Protein AF-A0A9N7TYZ9-F1 (afdb_monomer_lite)

Sequence (97 aa):
MAQGSLKFKEKRPASTKKPHHNKQKGPKKGARTIAPKKSHVVEQQKLKKCLEVAIRNNIEREVTHKASTSLHKPLSVVKGAEVQSKPGAVRPATSSK

Organism: Pleuronectes platessa (NCBI:txid8262)

pLDDT: mean 74.14, std 18.4, range [37.84, 98.38]

Foldseek 3Di:
DDDDDDDDPDPDPDDPDDPPPPPPDPQDVPDDPDDPPCNVVVVVVVVVVVVVVVVVVVCVVVVQVVVQVVDPHRDDDDDDPPPPCPPDDDDDDDDDD

Structure (mmCIF, N/CA/C/O backbone):
data_AF-A0A9N7TYZ9-F1
#
_entry.id   AF-A0A9N7TYZ9-F1
#
loop_
_atom_site.group_PDB
_atom_site.id
_atom_site.type_symbol
_atom_si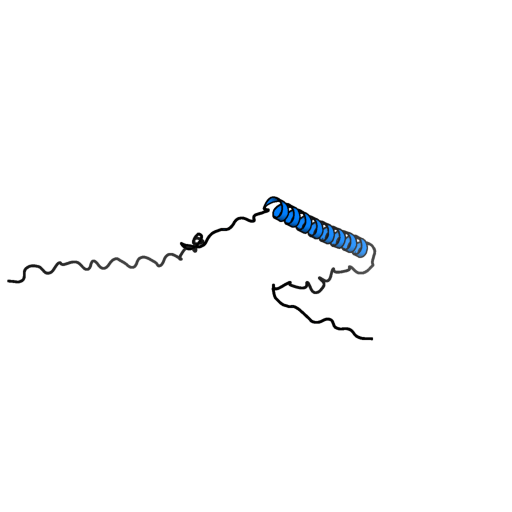te.label_atom_id
_atom_site.label_alt_id
_atom_site.label_comp_id
_atom_site.label_asym_id
_atom_site.label_entity_id
_atom_site.label_seq_id
_atom_site.pdbx_PDB_ins_code
_atom_site.Cartn_x
_atom_site.Cartn_y
_atom_site.Cartn_z
_atom_site.occupancy
_atom_site.B_iso_or_equiv
_atom_site.auth_seq_id
_atom_site.auth_comp_id
_atom_site.auth_asym_id
_atom_site.auth_atom_id
_atom_site.pdbx_PDB_model_num
ATOM 1 N N . MET A 1 1 ? -14.485 -20.872 -79.229 1.00 43.09 1 MET A N 1
ATOM 2 C CA . MET A 1 1 ? -14.769 -22.040 -78.367 1.00 43.09 1 MET A CA 1
ATOM 3 C C . MET A 1 1 ? -14.330 -21.705 -76.947 1.00 43.09 1 MET A C 1
ATOM 5 O O . MET A 1 1 ? -13.133 -21.617 -76.718 1.00 43.09 1 MET A O 1
ATOM 9 N N . ALA A 1 2 ? -15.253 -21.438 -76.019 1.00 56.03 2 ALA A N 1
ATOM 10 C CA . ALA A 1 2 ? -14.916 -21.198 -74.613 1.00 56.03 2 ALA A CA 1
ATOM 11 C C . ALA A 1 2 ? -15.138 -22.496 -73.821 1.00 56.03 2 ALA A C 1
ATOM 13 O O . ALA A 1 2 ? -16.277 -22.903 -73.598 1.00 56.03 2 ALA A O 1
ATOM 14 N N . GLN A 1 3 ? -14.052 -23.179 -73.456 1.00 63.84 3 GLN A N 1
ATOM 15 C CA . GLN A 1 3 ? -14.083 -24.365 -72.601 1.00 63.84 3 GLN A CA 1
ATOM 16 C C . GLN A 1 3 ? -14.009 -23.960 -71.121 1.00 63.84 3 GLN A C 1
ATOM 18 O O . GLN A 1 3 ? -13.052 -23.319 -70.701 1.00 63.84 3 GLN A O 1
ATOM 23 N N . GLY A 1 4 ? -14.988 -24.423 -70.335 1.00 57.88 4 GLY A N 1
ATOM 24 C CA . GLY A 1 4 ? -14.793 -24.772 -68.923 1.00 57.88 4 GLY A CA 1
ATOM 25 C C . GLY A 1 4 ? -15.392 -23.829 -67.877 1.00 57.88 4 GLY A C 1
ATOM 26 O O . GLY A 1 4 ? -14.693 -23.011 -67.291 1.00 57.88 4 GLY A O 1
ATOM 27 N N . SER A 1 5 ? -16.663 -24.033 -67.520 1.00 64.94 5 SER A N 1
ATOM 28 C CA . SER A 1 5 ? -17.187 -23.593 -66.221 1.00 64.94 5 SER A CA 1
ATOM 29 C C . SER A 1 5 ? -16.662 -24.525 -65.119 1.00 64.94 5 SER A C 1
ATOM 31 O O . SER A 1 5 ? -17.101 -25.677 -65.031 1.00 64.94 5 SER A O 1
ATOM 33 N N . LEU A 1 6 ? -15.749 -24.050 -64.267 1.00 65.38 6 LEU A N 1
ATOM 34 C CA . LEU A 1 6 ? -15.347 -24.775 -63.059 1.00 65.38 6 LEU A CA 1
ATOM 35 C C . LEU A 1 6 ? -16.515 -24.796 -62.065 1.00 65.38 6 LEU A C 1
ATOM 37 O O . LEU A 1 6 ? -16.854 -23.803 -61.419 1.00 65.38 6 LEU A O 1
ATOM 41 N N . LYS A 1 7 ? -17.158 -25.959 -61.983 1.00 66.94 7 LYS A N 1
ATOM 42 C CA . LYS A 1 7 ? -18.185 -26.294 -61.001 1.00 66.94 7 LYS A CA 1
ATOM 43 C C . LYS A 1 7 ? -17.501 -26.543 -59.657 1.00 66.94 7 LYS A C 1
ATOM 45 O O . LYS A 1 7 ? -16.673 -27.437 -59.582 1.00 66.94 7 LYS A O 1
ATOM 50 N N . PHE A 1 8 ? -17.842 -25.740 -58.649 1.00 57.91 8 PHE A N 1
ATOM 51 C CA . PHE A 1 8 ? -18.135 -26.106 -57.249 1.00 57.91 8 PHE A CA 1
ATOM 52 C C . PHE A 1 8 ? -17.979 -24.860 -56.359 1.00 57.91 8 PHE A C 1
ATOM 54 O O . PHE A 1 8 ? -16.900 -24.541 -55.867 1.00 57.91 8 PHE A O 1
ATOM 61 N N . LYS A 1 9 ? -19.089 -24.160 -56.092 1.00 59.59 9 LYS A N 1
ATOM 62 C CA . LYS A 1 9 ? -19.244 -23.498 -54.792 1.00 59.59 9 LYS A CA 1
ATOM 63 C C . LYS A 1 9 ? -19.820 -24.538 -53.851 1.00 59.59 9 LYS A C 1
ATOM 65 O O . LYS A 1 9 ? -21.034 -24.658 -53.713 1.00 59.59 9 LYS A O 1
ATOM 70 N N . GLU A 1 10 ? -18.939 -25.314 -53.240 1.00 61.19 10 GLU A N 1
ATOM 71 C CA . GLU A 1 10 ? -19.321 -26.122 -52.096 1.00 61.19 10 GLU A CA 1
ATOM 72 C C . GLU A 1 10 ? -19.746 -25.156 -50.983 1.00 61.19 10 GLU A C 1
ATOM 74 O O . GLU A 1 10 ? -18.954 -24.351 -50.477 1.00 61.19 10 GLU A O 1
ATOM 79 N N . LYS A 1 11 ? -21.044 -25.158 -50.671 1.00 61.06 11 LYS A N 1
ATOM 80 C CA . LYS A 1 11 ? -21.589 -24.488 -49.495 1.00 61.06 11 LYS A CA 1
ATOM 81 C C . LYS A 1 11 ? -20.942 -25.148 -48.280 1.00 61.06 11 LYS A C 1
ATOM 83 O O . LYS A 1 11 ? -21.386 -26.205 -47.847 1.00 61.06 11 LYS A O 1
ATOM 88 N N . ARG A 1 12 ? -19.884 -24.541 -47.734 1.00 62.69 12 ARG A N 1
ATOM 89 C CA . ARG A 1 12 ? -19.356 -24.967 -46.436 1.00 62.69 12 ARG A CA 1
ATOM 90 C C . ARG A 1 12 ? -20.465 -24.777 -45.395 1.00 62.69 12 ARG A C 1
ATOM 92 O O . ARG A 1 12 ? -21.029 -23.679 -45.333 1.00 62.69 12 ARG A O 1
ATOM 99 N N . PRO A 1 13 ? -20.802 -25.807 -44.602 1.00 49.03 13 PRO A N 1
ATOM 100 C CA . PRO A 1 13 ? -21.779 -25.668 -43.537 1.00 49.03 13 PRO A CA 1
ATOM 101 C C . PRO A 1 13 ? -21.265 -24.627 -42.545 1.00 49.03 13 PRO A C 1
ATOM 103 O O . PRO A 1 13 ? -20.068 -24.564 -42.259 1.00 49.03 13 PRO A O 1
ATOM 106 N N . ALA A 1 14 ? -22.176 -23.772 -42.084 1.00 55.53 14 ALA A N 1
ATOM 107 C CA . ALA A 1 14 ? -21.909 -22.660 -41.188 1.00 55.53 14 ALA A CA 1
ATOM 108 C C . ALA A 1 14 ? -21.015 -23.095 -40.014 1.00 55.53 14 ALA A C 1
ATOM 110 O O . ALA A 1 14 ? -21.474 -23.714 -39.056 1.00 55.53 14 ALA A O 1
ATOM 111 N N . SER A 1 15 ? -19.725 -22.758 -40.084 1.00 51.84 15 SER A N 1
ATOM 112 C CA . SER A 1 15 ? -18.825 -22.909 -38.952 1.00 51.84 15 SER A CA 1
ATOM 113 C C . SER A 1 15 ? -19.216 -21.854 -37.926 1.00 51.84 15 SER A C 1
ATOM 115 O O . SER A 1 15 ? -19.028 -20.653 -38.142 1.00 51.84 15 SER A O 1
ATOM 117 N N . THR A 1 16 ? -19.806 -22.333 -36.839 1.00 55.41 16 THR A N 1
ATOM 118 C CA . THR A 1 16 ? -20.027 -21.647 -35.570 1.00 55.41 16 THR A CA 1
ATOM 119 C C . THR A 1 16 ? -18.973 -20.567 -35.315 1.00 55.41 16 THR A C 1
ATOM 121 O O . THR A 1 16 ? -17.767 -20.825 -35.311 1.00 55.41 16 THR A O 1
ATOM 124 N N . LYS A 1 17 ? -19.433 -19.323 -35.124 1.00 57.41 17 LYS A N 1
ATOM 125 C CA . LYS A 1 17 ? -18.586 -18.194 -34.728 1.00 57.41 17 LYS A CA 1
ATOM 126 C C . LYS A 1 17 ? -17.916 -18.546 -33.399 1.00 57.41 17 LYS A C 1
ATOM 128 O O . LYS A 1 17 ? -18.526 -18.411 -32.343 1.00 57.41 17 LYS A O 1
ATOM 133 N N . LYS A 1 18 ? -16.671 -19.023 -33.442 1.00 62.28 18 LYS A N 1
ATOM 134 C CA . LYS A 1 18 ? -15.868 -19.187 -32.230 1.00 62.28 18 LYS A CA 1
ATOM 135 C C . LYS A 1 18 ? -15.632 -17.799 -31.623 1.00 62.28 18 LYS A C 1
ATOM 137 O O . LYS A 1 18 ? -15.339 -16.869 -32.383 1.00 62.28 18 LYS A O 1
ATOM 142 N N . PRO A 1 19 ? -15.733 -17.631 -30.294 1.00 54.06 19 PRO A N 1
ATOM 143 C CA . PRO A 1 19 ? -15.370 -16.375 -29.658 1.00 54.06 19 PRO A CA 1
ATOM 144 C C . PRO A 1 19 ? -13.912 -16.074 -30.003 1.00 54.06 19 PRO A C 1
ATOM 146 O O . PRO A 1 19 ? -13.023 -16.910 -29.832 1.00 54.06 19 PRO A O 1
ATOM 149 N N . HIS A 1 20 ? -13.683 -14.888 -30.561 1.00 56.88 20 HIS A N 1
ATOM 150 C CA . HIS A 1 20 ? -12.356 -14.387 -30.869 1.00 56.88 20 HIS A CA 1
ATOM 151 C C . HIS A 1 20 ? -11.574 -14.306 -29.554 1.00 56.88 20 HIS A C 1
ATOM 153 O O . HIS A 1 20 ? -11.727 -13.351 -28.792 1.00 56.88 20 HIS A O 1
ATOM 159 N N . HIS A 1 21 ? -10.754 -15.322 -29.270 1.00 60.03 21 HIS A N 1
ATOM 160 C CA . HIS A 1 21 ? -9.774 -15.255 -28.197 1.00 60.03 21 HIS A CA 1
ATOM 161 C C . HIS A 1 21 ? -8.938 -14.003 -28.444 1.00 60.03 21 HIS A C 1
ATOM 163 O O . HIS A 1 21 ? -8.179 -13.928 -29.413 1.00 60.03 21 HIS A O 1
ATOM 169 N N . ASN A 1 22 ? -9.111 -13.012 -27.573 1.00 62.88 22 ASN A N 1
ATOM 170 C CA . ASN A 1 22 ? -8.300 -11.810 -27.512 1.00 62.88 22 ASN A CA 1
ATOM 171 C C . ASN A 1 22 ? -6.900 -12.209 -27.030 1.00 62.88 22 ASN A C 1
ATOM 173 O O . ASN A 1 22 ? -6.514 -11.963 -25.890 1.00 62.88 22 ASN A O 1
ATOM 177 N N . LYS A 1 23 ? -6.156 -12.920 -27.882 1.00 65.69 23 LYS A N 1
ATOM 178 C CA . LYS A 1 23 ? -4.725 -13.111 -27.699 1.00 65.69 23 LYS A CA 1
ATOM 179 C C . LYS A 1 23 ? -4.145 -11.710 -27.742 1.00 65.69 23 LYS A C 1
ATOM 181 O O . LYS A 1 23 ? -4.324 -11.017 -28.746 1.00 65.69 23 LYS A O 1
ATOM 186 N N . GLN A 1 24 ? -3.522 -11.287 -26.644 1.00 69.12 24 GLN A N 1
ATOM 187 C CA . GLN A 1 24 ? -2.825 -10.012 -26.575 1.00 69.12 24 GLN A CA 1
ATOM 188 C C . GLN A 1 24 ? -1.888 -9.945 -27.779 1.00 69.12 24 GLN A C 1
ATOM 190 O O . GLN A 1 24 ? -0.911 -10.689 -27.865 1.00 69.12 24 GLN A O 1
ATOM 195 N N . LYS A 1 25 ? -2.252 -9.124 -28.770 1.00 72.62 25 LYS A N 1
ATOM 196 C CA . LYS A 1 25 ? -1.402 -8.890 -29.929 1.00 72.62 25 LYS A CA 1
ATOM 197 C C . LYS A 1 25 ? -0.119 -8.315 -29.347 1.00 72.62 25 LYS A C 1
ATOM 199 O O . LYS A 1 25 ? -0.170 -7.277 -28.687 1.00 72.62 25 LYS A O 1
ATOM 204 N N . GLY A 1 26 ? 0.989 -9.031 -29.538 1.00 75.06 26 GLY A N 1
ATOM 205 C CA . GLY A 1 26 ? 2.313 -8.548 -29.169 1.00 75.06 26 GLY A CA 1
ATOM 206 C C . GLY A 1 26 ? 2.572 -7.163 -29.773 1.00 75.06 26 GLY A C 1
ATOM 207 O O . GLY A 1 26 ? 1.766 -6.679 -30.579 1.00 75.06 26 GLY A O 1
ATOM 208 N N . PRO A 1 27 ? 3.674 -6.503 -29.391 1.00 81.12 27 PRO A N 1
ATOM 209 C CA . PRO A 1 27 ? 3.982 -5.153 -29.848 1.00 81.12 27 PRO A CA 1
ATOM 210 C C . PRO A 1 27 ? 3.731 -5.028 -31.356 1.00 81.12 27 PRO A C 1
ATOM 212 O O . PRO A 1 27 ? 4.231 -5.835 -32.143 1.00 81.12 27 PRO A O 1
ATOM 215 N N . LYS A 1 28 ? 2.884 -4.067 -31.757 1.00 82.12 28 LYS A N 1
ATOM 216 C CA . LYS A 1 28 ? 2.555 -3.845 -33.175 1.00 82.12 28 LYS A CA 1
ATOM 217 C C . LYS A 1 28 ? 3.865 -3.711 -33.954 1.00 82.12 28 LYS A C 1
ATOM 219 O O . LYS A 1 28 ? 4.797 -3.103 -33.444 1.00 82.12 28 LYS A O 1
ATOM 224 N N . LYS A 1 29 ? 3.952 -4.257 -35.171 1.00 76.81 29 LYS A N 1
ATOM 225 C CA . LYS A 1 29 ? 5.149 -4.140 -36.026 1.00 76.81 29 LYS A CA 1
ATOM 226 C C . LYS A 1 29 ? 5.603 -2.667 -36.069 1.00 76.81 29 LYS A C 1
ATOM 228 O O . LYS A 1 29 ? 4.845 -1.820 -36.526 1.00 76.81 29 LYS A O 1
ATOM 233 N N . GLY A 1 30 ? 6.787 -2.371 -35.521 1.00 78.06 30 GLY A N 1
ATOM 234 C CA . GLY A 1 30 ? 7.332 -1.009 -35.361 1.00 78.06 30 GLY A CA 1
ATOM 235 C C . GLY A 1 30 ? 7.289 -0.421 -33.938 1.00 78.06 30 GLY A C 1
ATOM 236 O O . GLY A 1 30 ? 7.984 0.553 -33.662 1.00 78.06 30 GLY A O 1
ATOM 237 N N . ALA A 1 31 ? 6.544 -1.015 -33.004 1.00 79.25 31 ALA A N 1
ATOM 238 C CA . ALA A 1 31 ? 6.543 -0.618 -31.599 1.00 79.25 31 ALA A CA 1
ATOM 239 C C . ALA A 1 31 ? 7.818 -1.129 -30.911 1.00 79.25 31 ALA A C 1
ATOM 241 O O . ALA A 1 31 ? 7.954 -2.317 -30.618 1.00 79.25 31 ALA A O 1
ATOM 242 N N . ARG A 1 32 ? 8.766 -0.225 -30.650 1.00 77.25 32 ARG A N 1
ATOM 243 C CA . ARG A 1 32 ? 9.943 -0.514 -29.823 1.00 77.25 32 ARG A CA 1
ATOM 244 C C . ARG A 1 32 ? 9.516 -0.633 -28.361 1.00 77.25 32 ARG A C 1
ATOM 246 O O . ARG A 1 32 ? 9.190 0.366 -27.726 1.00 77.25 32 ARG A O 1
ATOM 253 N N . THR A 1 33 ? 9.563 -1.842 -27.814 1.00 72.88 33 THR A N 1
ATOM 254 C CA . THR A 1 33 ? 9.500 -2.052 -26.364 1.00 72.88 33 THR A CA 1
ATOM 255 C C . THR A 1 33 ? 10.818 -1.574 -25.758 1.00 72.88 33 THR A C 1
ATOM 257 O O . THR A 1 33 ? 11.827 -2.272 -25.821 1.00 72.88 33 THR A O 1
ATOM 260 N N . ILE A 1 34 ? 10.836 -0.352 -25.223 1.00 74.81 34 ILE A N 1
ATOM 261 C CA . ILE A 1 34 ? 12.022 0.216 -24.574 1.00 74.81 34 ILE A CA 1
ATOM 262 C C . ILE A 1 34 ? 11.993 -0.201 -23.106 1.00 74.81 34 ILE A C 1
ATOM 264 O O . ILE A 1 34 ? 11.184 0.300 -22.325 1.00 74.81 34 ILE A O 1
ATOM 268 N N . ALA A 1 35 ? 12.873 -1.129 -22.732 1.00 77.19 35 ALA A N 1
ATOM 269 C CA . ALA A 1 35 ? 13.094 -1.447 -21.330 1.00 77.19 35 ALA A CA 1
ATOM 270 C C . ALA A 1 35 ? 13.601 -0.194 -20.582 1.00 77.19 35 ALA A C 1
ATOM 272 O O . ALA A 1 35 ? 14.335 0.616 -21.163 1.00 77.19 35 ALA A O 1
ATOM 273 N N . PRO A 1 36 ? 13.238 -0.003 -19.301 1.00 83.69 36 PRO A N 1
ATOM 274 C CA . PRO A 1 36 ? 13.730 1.128 -18.529 1.00 83.69 36 PRO A CA 1
ATOM 275 C C . PRO A 1 36 ? 15.258 1.100 -18.483 1.00 83.69 36 PRO A C 1
ATOM 277 O O . PRO A 1 36 ? 15.848 0.100 -18.084 1.00 83.69 36 PRO A O 1
ATOM 280 N N . LYS A 1 37 ? 15.906 2.224 -18.810 1.00 83.31 37 LYS A N 1
ATOM 281 C CA . LYS A 1 37 ? 17.376 2.348 -18.746 1.00 83.31 37 LYS A CA 1
ATOM 282 C C . LYS A 1 37 ? 17.942 2.048 -17.344 1.00 83.31 37 LYS A C 1
ATOM 284 O O . LYS A 1 37 ? 19.126 1.766 -17.213 1.00 83.31 37 LYS A O 1
ATOM 289 N N . LYS A 1 38 ? 17.105 2.153 -16.300 1.00 89.25 38 LYS A N 1
ATOM 290 C CA . LYS A 1 38 ? 17.419 1.923 -14.880 1.00 89.25 38 LYS A CA 1
ATOM 291 C C . LYS A 1 38 ? 16.393 0.973 -14.241 1.00 89.25 38 LYS A C 1
ATOM 293 O O . LYS A 1 38 ? 15.681 1.364 -13.319 1.00 89.25 38 LYS A O 1
ATOM 298 N N . SER A 1 39 ? 16.282 -0.255 -14.752 1.00 89.12 39 SER A N 1
ATOM 299 C CA . SER A 1 39 ? 15.338 -1.276 -14.254 1.00 89.12 39 SER A CA 1
ATOM 300 C C . SER A 1 39 ? 15.432 -1.488 -12.740 1.00 89.12 39 SER A C 1
ATOM 302 O O . SER A 1 39 ? 14.418 -1.404 -12.054 1.00 89.12 39 SER A O 1
ATOM 304 N N . HIS A 1 40 ? 16.650 -1.616 -12.212 1.00 92.69 40 HIS A N 1
ATOM 305 C CA . HIS A 1 40 ? 16.902 -1.799 -10.780 1.00 92.69 40 HIS A CA 1
ATOM 306 C C . HIS A 1 40 ? 16.305 -0.685 -9.909 1.00 92.69 40 HIS A C 1
ATOM 308 O O . HIS A 1 40 ? 15.712 -0.952 -8.869 1.00 92.69 40 HIS A O 1
ATOM 314 N N . VAL A 1 41 ? 16.420 0.574 -10.344 1.00 93.69 41 VAL A N 1
ATOM 315 C CA . VAL A 1 41 ? 15.876 1.720 -9.598 1.00 93.69 41 VAL A CA 1
ATOM 316 C C . VAL A 1 41 ? 14.348 1.684 -9.610 1.00 93.69 41 VAL A C 1
ATOM 318 O O . VAL A 1 41 ? 13.714 1.935 -8.588 1.00 93.69 41 VAL A O 1
ATOM 321 N N . VAL A 1 42 ? 13.745 1.327 -10.747 1.00 92.12 42 VAL A N 1
ATOM 322 C CA . VAL A 1 42 ? 12.286 1.187 -10.865 1.00 92.12 42 VAL A CA 1
ATOM 323 C C . VAL A 1 42 ? 11.771 0.053 -9.975 1.00 92.12 42 VAL A C 1
ATOM 325 O O . VAL A 1 42 ? 10.744 0.209 -9.318 1.00 92.12 42 VAL A O 1
ATOM 328 N N . GLU A 1 43 ? 12.474 -1.076 -9.927 1.00 93.75 43 GLU A N 1
ATOM 329 C CA . GLU A 1 43 ? 12.129 -2.212 -9.066 1.00 93.75 43 GLU A CA 1
ATOM 330 C C . GLU A 1 43 ? 12.240 -1.853 -7.583 1.00 93.75 43 GLU A C 1
ATOM 332 O O . GLU A 1 43 ? 11.296 -2.091 -6.829 1.00 93.75 43 GLU A O 1
ATOM 337 N N . GLN A 1 44 ? 13.321 -1.184 -7.176 1.00 96.19 44 GLN A N 1
ATOM 338 C CA . GLN A 1 44 ? 13.492 -0.697 -5.804 1.00 96.19 44 GLN A CA 1
ATOM 339 C C . GLN A 1 44 ? 12.398 0.298 -5.403 1.00 96.19 44 GLN A C 1
ATOM 341 O O . GLN A 1 44 ? 11.841 0.198 -4.311 1.00 96.19 44 GLN A O 1
ATOM 346 N N . GLN A 1 45 ? 12.044 1.240 -6.282 1.00 96.38 45 GLN A N 1
ATOM 347 C CA . GLN A 1 45 ? 10.966 2.198 -6.022 1.00 96.38 45 GLN A CA 1
ATOM 348 C C . GLN A 1 45 ? 9.607 1.510 -5.875 1.00 96.38 45 GLN A C 1
ATOM 350 O O . GLN A 1 45 ? 8.832 1.867 -4.984 1.00 96.38 45 GLN A O 1
ATOM 355 N N . LYS A 1 46 ? 9.318 0.513 -6.720 1.00 96.00 46 LYS A N 1
ATOM 356 C CA . LYS A 1 46 ? 8.099 -0.297 -6.606 1.00 96.00 46 LYS A CA 1
ATOM 357 C C . LYS A 1 46 ? 8.071 -1.053 -5.286 1.00 96.00 46 LYS A C 1
ATOM 359 O O . LYS A 1 46 ? 7.077 -0.956 -4.574 1.00 96.00 46 LYS A O 1
ATOM 364 N N . LEU A 1 47 ? 9.164 -1.731 -4.937 1.00 97.44 47 LEU A N 1
ATOM 365 C CA . LEU A 1 47 ? 9.285 -2.462 -3.679 1.00 97.44 47 LEU A CA 1
ATOM 366 C C . LEU A 1 47 ? 9.070 -1.530 -2.481 1.00 97.44 47 LEU A C 1
ATOM 368 O O . LEU A 1 47 ? 8.221 -1.810 -1.638 1.00 97.44 47 LEU A O 1
ATOM 372 N N . LYS A 1 48 ? 9.752 -0.379 -2.456 1.00 98.06 48 LYS A N 1
ATOM 373 C CA . LYS A 1 48 ? 9.589 0.642 -1.414 1.00 98.06 48 LYS A CA 1
ATOM 374 C C . LYS A 1 48 ? 8.132 1.087 -1.286 1.00 98.06 48 LYS A C 1
ATOM 376 O O . LYS A 1 48 ? 7.592 1.066 -0.187 1.00 98.06 48 LYS A O 1
ATOM 381 N N . LYS A 1 49 ? 7.480 1.446 -2.398 1.00 97.94 49 LYS A N 1
ATOM 382 C CA . LYS A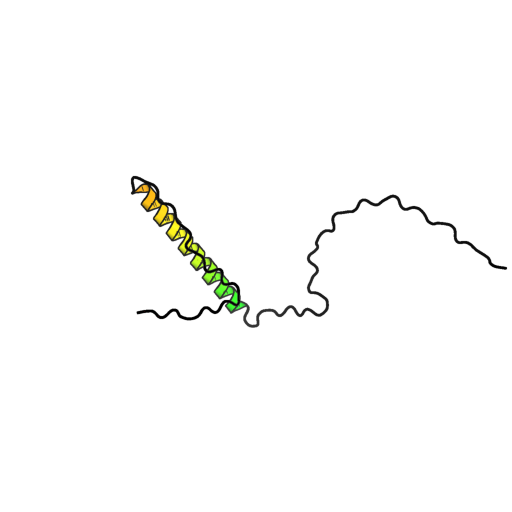 1 49 ? 6.083 1.907 -2.391 1.00 97.94 49 LYS A CA 1
ATOM 383 C C . LYS A 1 49 ? 5.119 0.811 -1.930 1.00 97.94 49 LYS A C 1
ATOM 385 O O . LYS A 1 49 ? 4.203 1.096 -1.164 1.00 97.94 49 LYS A O 1
ATOM 390 N N . CYS A 1 50 ? 5.316 -0.427 -2.379 1.00 97.81 50 CYS A N 1
ATOM 391 C CA . CYS A 1 50 ? 4.502 -1.567 -1.961 1.00 97.81 50 CYS A CA 1
ATOM 392 C C . CYS A 1 50 ? 4.616 -1.813 -0.453 1.00 97.81 50 CYS A C 1
ATOM 394 O O . CYS A 1 50 ? 3.590 -1.959 0.208 1.00 97.81 50 CYS A O 1
ATOM 396 N N . LEU A 1 51 ? 5.835 -1.801 0.092 1.00 98.38 51 LEU A N 1
ATOM 397 C CA . LEU A 1 51 ? 6.061 -1.983 1.527 1.00 98.38 51 LEU A CA 1
ATOM 398 C C . LEU A 1 51 ? 5.492 -0.816 2.337 1.00 98.38 51 LEU A C 1
ATOM 400 O O . LEU A 1 51 ? 4.793 -1.043 3.316 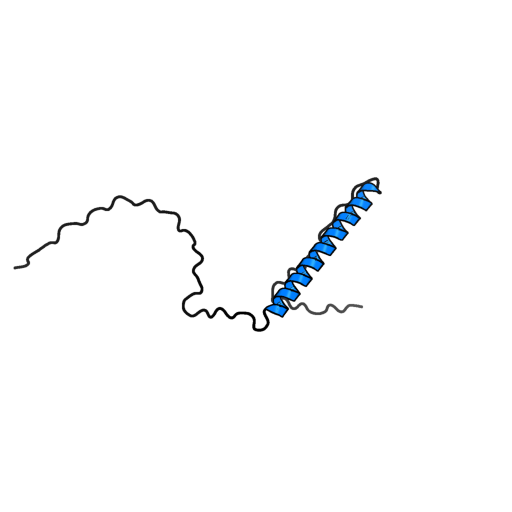1.00 98.38 51 LEU A O 1
ATOM 404 N N . GLU A 1 52 ? 5.712 0.423 1.902 1.00 97.38 52 GLU A N 1
ATOM 405 C CA . GLU A 1 52 ? 5.176 1.622 2.555 1.00 97.38 52 GLU A CA 1
ATOM 406 C C . GLU A 1 52 ? 3.643 1.580 2.659 1.00 97.38 52 GLU A C 1
ATOM 408 O O . GLU A 1 52 ? 3.083 1.817 3.729 1.00 97.38 52 GLU A O 1
ATOM 413 N N . VAL A 1 53 ? 2.956 1.227 1.566 1.00 96.31 53 VAL A N 1
ATOM 414 C CA . VAL A 1 53 ? 1.492 1.082 1.557 1.00 96.31 53 VAL A CA 1
ATOM 415 C C . VAL A 1 53 ? 1.046 -0.090 2.433 1.00 96.31 53 VAL A C 1
ATOM 417 O O . VAL A 1 53 ? 0.086 0.054 3.186 1.00 96.31 53 VAL A O 1
ATOM 420 N N . ALA A 1 54 ? 1.734 -1.233 2.376 1.00 97.50 54 ALA A N 1
ATOM 421 C CA . ALA A 1 54 ? 1.391 -2.397 3.191 1.0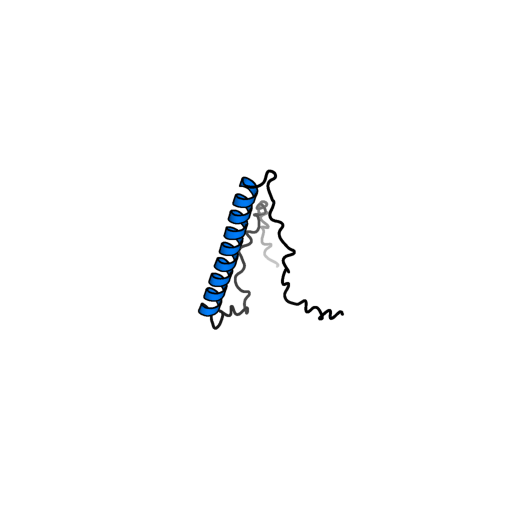0 97.50 54 ALA A CA 1
ATOM 422 C C . ALA A 1 54 ? 1.531 -2.111 4.693 1.00 97.50 54 ALA A C 1
ATOM 424 O O . ALA A 1 54 ? 0.638 -2.463 5.464 1.00 97.50 54 ALA A O 1
ATOM 425 N N . ILE A 1 55 ? 2.606 -1.425 5.094 1.00 97.31 55 ILE A N 1
ATOM 426 C CA . ILE A 1 55 ? 2.857 -1.026 6.482 1.00 97.31 55 ILE A CA 1
ATOM 427 C C . ILE A 1 55 ? 1.783 -0.043 6.951 1.00 97.31 55 ILE A C 1
ATOM 429 O O . ILE A 1 55 ? 1.176 -0.284 7.992 1.00 97.31 55 ILE A O 1
ATOM 433 N N . ARG A 1 56 ? 1.479 1.007 6.171 1.00 96.31 56 ARG A N 1
ATOM 434 C CA . ARG A 1 56 ? 0.388 1.943 6.503 1.00 96.31 56 ARG A CA 1
ATOM 435 C C . ARG A 1 56 ? -0.938 1.213 6.696 1.00 96.31 56 ARG A C 1
ATOM 437 O O . ARG A 1 56 ? -1.558 1.352 7.742 1.00 96.31 56 ARG A O 1
ATOM 444 N N . ASN A 1 57 ? -1.315 0.359 5.745 1.00 94.31 57 ASN A N 1
ATOM 445 C CA . ASN A 1 57 ? -2.554 -0.414 5.827 1.00 94.31 57 ASN A CA 1
ATOM 446 C C . ASN A 1 57 ? -2.567 -1.379 7.024 1.00 94.31 57 ASN A C 1
ATOM 448 O O . ASN A 1 57 ? -3.635 -1.710 7.536 1.00 94.31 57 ASN A O 1
ATOM 452 N N . ASN A 1 58 ? -1.414 -1.913 7.439 1.00 96.38 58 ASN A N 1
ATOM 453 C CA . ASN A 1 58 ? -1.338 -2.777 8.616 1.00 96.38 58 ASN 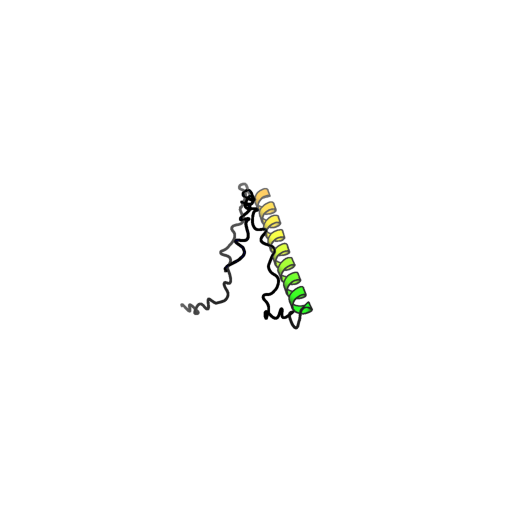A CA 1
ATOM 454 C C . ASN A 1 58 ? -1.533 -1.980 9.908 1.00 96.38 58 ASN A C 1
ATOM 456 O O . ASN A 1 58 ? -2.370 -2.351 10.725 1.00 96.38 58 ASN A O 1
ATOM 460 N N . ILE A 1 59 ? -0.841 -0.846 10.040 1.00 95.00 59 ILE A N 1
ATOM 461 C CA . ILE A 1 59 ? -0.985 0.058 11.186 1.00 95.00 59 ILE A CA 1
ATOM 462 C C . ILE A 1 59 ? -2.431 0.548 11.297 1.00 95.00 59 ILE A C 1
ATOM 464 O O . ILE A 1 59 ? -3.017 0.470 12.371 1.00 95.00 59 ILE A O 1
ATOM 468 N N . GLU A 1 60 ? -3.035 0.995 10.194 1.00 91.75 60 GLU A N 1
ATOM 469 C CA . GLU A 1 60 ? -4.433 1.441 10.173 1.00 91.75 60 GLU A CA 1
ATOM 470 C C . GLU A 1 60 ? -5.387 0.349 10.679 1.00 91.75 60 GLU A C 1
ATOM 472 O O . GLU A 1 60 ? -6.252 0.620 11.515 1.00 91.75 60 GLU A O 1
ATOM 477 N N . ARG A 1 61 ? -5.206 -0.900 10.231 1.00 92.62 61 ARG A N 1
ATOM 478 C CA . ARG A 1 61 ? -6.012 -2.041 10.692 1.00 92.62 61 ARG A CA 1
ATOM 479 C C . ARG A 1 61 ? -5.807 -2.331 12.176 1.00 92.62 61 ARG A C 1
ATOM 481 O O . ARG A 1 61 ? -6.793 -2.465 12.897 1.00 92.62 61 ARG A O 1
ATOM 488 N N . GLU A 1 62 ? -4.563 -2.402 12.640 1.00 94.31 62 GLU A N 1
ATOM 489 C CA . GLU A 1 62 ? -4.252 -2.690 14.045 1.00 94.31 62 GLU A CA 1
ATOM 490 C C . GLU A 1 62 ? -4.765 -1.600 14.987 1.00 94.31 62 GLU A C 1
ATOM 492 O O . GLU A 1 62 ? -5.364 -1.904 16.020 1.00 94.31 62 GLU A O 1
ATOM 497 N N . VAL A 1 63 ? -4.569 -0.331 14.629 1.00 92.50 63 VAL A N 1
ATOM 498 C CA . VAL A 1 63 ? -5.043 0.811 15.420 1.00 92.50 63 VAL A CA 1
ATOM 499 C C . VAL A 1 63 ? -6.567 0.823 15.473 1.00 92.50 63 VAL A C 1
ATOM 501 O O . VAL A 1 63 ? -7.135 0.986 16.551 1.00 92.50 63 VAL A O 1
ATOM 504 N N . THR A 1 64 ? -7.238 0.572 14.348 1.00 91.38 64 THR A N 1
ATOM 505 C CA . THR A 1 64 ? -8.706 0.497 14.308 1.00 91.38 64 THR A CA 1
ATOM 506 C C . THR A 1 64 ? -9.229 -0.663 15.139 1.00 91.38 64 THR A C 1
ATOM 508 O O . THR A 1 64 ? -10.211 -0.497 15.860 1.00 91.38 64 THR A O 1
ATOM 511 N N . HIS A 1 65 ? -8.569 -1.822 15.086 1.00 91.31 65 HIS A N 1
ATOM 512 C CA . HIS A 1 65 ? -8.940 -2.977 15.895 1.00 91.31 65 HIS A CA 1
ATOM 513 C C . HIS A 1 65 ? -8.794 -2.671 17.389 1.00 91.31 65 HIS A C 1
ATOM 515 O O . HIS A 1 65 ? -9.756 -2.827 18.136 1.00 91.31 65 HIS A O 1
ATOM 521 N N . LYS A 1 66 ? -7.632 -2.155 17.817 1.00 92.19 66 LYS A N 1
ATOM 522 C CA . LYS A 1 66 ? -7.386 -1.764 19.217 1.00 92.19 66 LYS A CA 1
ATOM 523 C C . LYS A 1 66 ? -8.394 -0.728 19.710 1.00 92.19 66 LYS A C 1
ATOM 525 O O . LYS A 1 66 ? -8.938 -0.868 20.804 1.00 92.19 66 LYS A O 1
ATOM 530 N N . ALA A 1 67 ? -8.675 0.288 18.898 1.00 90.19 67 ALA A N 1
ATOM 531 C CA . ALA A 1 67 ? -9.663 1.302 19.236 1.00 90.19 67 ALA A CA 1
ATOM 532 C C . ALA A 1 67 ? -11.075 0.703 19.330 1.00 90.19 67 ALA A C 1
ATOM 534 O O . ALA A 1 67 ? -11.790 0.992 20.282 1.00 90.19 67 ALA A O 1
ATOM 535 N N . SER A 1 68 ? -11.449 -0.185 18.404 1.00 89.06 68 SER A N 1
ATOM 536 C CA . SER A 1 68 ? -12.765 -0.838 18.397 1.00 89.06 68 SER A CA 1
ATOM 537 C C . SER A 1 68 ? -12.973 -1.772 19.587 1.00 89.06 68 SER A C 1
ATOM 539 O O . SER A 1 68 ? -14.098 -1.900 20.051 1.00 89.06 68 SER A O 1
ATOM 541 N N . THR A 1 69 ? -11.911 -2.399 20.101 1.00 89.00 69 THR A N 1
ATOM 542 C CA . THR A 1 69 ? -11.981 -3.199 21.334 1.00 89.00 69 THR A CA 1
ATOM 543 C C . THR A 1 69 ? -11.994 -2.349 22.604 1.00 89.00 69 THR A C 1
ATOM 545 O O . THR A 1 69 ? -12.490 -2.801 23.629 1.00 89.00 69 THR A O 1
ATOM 548 N N . SER A 1 70 ? -11.424 -1.140 22.563 1.00 89.50 70 SER A N 1
ATOM 549 C CA . SER A 1 70 ? -11.311 -0.263 23.737 1.00 89.50 70 SER A CA 1
ATOM 550 C C . SER A 1 70 ? -12.504 0.678 23.912 1.00 89.50 70 SER A C 1
ATOM 552 O O . SER A 1 70 ? -12.770 1.108 25.033 1.00 89.50 70 SER A O 1
ATOM 554 N N . LEU A 1 71 ? -13.183 1.055 22.828 1.00 87.62 71 LEU A N 1
ATOM 555 C CA . LEU A 1 71 ? -14.353 1.930 22.862 1.00 87.62 71 LEU A CA 1
ATOM 556 C C . LEU A 1 71 ? -15.648 1.117 22.900 1.00 87.62 71 LEU A C 1
ATOM 558 O O . LEU A 1 71 ? -15.752 0.039 22.329 1.00 87.62 71 LEU A O 1
ATOM 562 N N . HIS A 1 72 ? -16.689 1.707 23.484 1.00 88.12 72 HIS A N 1
ATOM 563 C CA . HIS A 1 72 ? -18.040 1.135 23.509 1.00 88.12 72 HIS A CA 1
ATOM 564 C C . HIS A 1 72 ? -18.720 1.092 22.124 1.00 88.12 72 HIS A C 1
ATOM 566 O O . HIS A 1 72 ? -19.782 0.491 21.978 1.00 88.12 72 HIS A O 1
ATOM 572 N N . LYS A 1 73 ? -18.137 1.744 21.106 1.00 88.88 73 LYS A N 1
ATOM 573 C CA . LYS A 1 73 ? -18.632 1.772 19.726 1.00 88.88 73 LYS A CA 1
ATOM 574 C C . LYS A 1 73 ? -17.469 1.556 18.746 1.00 88.88 73 LYS A C 1
ATOM 576 O O . LYS A 1 73 ? -16.468 2.267 18.858 1.00 88.88 73 LYS A O 1
ATOM 581 N N . PRO A 1 74 ? -17.585 0.621 17.785 1.00 83.56 74 PRO A N 1
ATOM 582 C CA . PRO A 1 74 ? -16.512 0.333 16.840 1.00 83.56 74 PRO A CA 1
ATOM 583 C C . PRO A 1 74 ? -16.283 1.508 15.885 1.00 83.56 74 PRO A C 1
ATOM 585 O O . PRO A 1 74 ? -17.229 2.186 15.471 1.00 83.56 74 PRO A O 1
ATOM 588 N N . LEU A 1 75 ? -15.020 1.734 15.523 1.00 84.94 75 LEU A N 1
ATOM 589 C CA . LEU A 1 75 ? -14.617 2.785 14.590 1.00 84.94 75 LEU A CA 1
ATOM 590 C C . LEU A 1 75 ? -14.385 2.187 13.197 1.00 84.94 75 LEU A C 1
ATOM 592 O O . LEU A 1 75 ? -13.866 1.082 13.065 1.00 84.94 75 LEU A O 1
ATOM 596 N N . SER A 1 76 ? -14.737 2.931 12.148 1.00 83.38 76 SER A N 1
ATOM 597 C CA . SER A 1 76 ? -14.484 2.547 10.755 1.00 83.38 76 SER A CA 1
ATOM 598 C C . SER A 1 76 ? -13.417 3.441 10.128 1.00 83.38 76 SER A C 1
ATOM 600 O O . SER A 1 76 ? -13.527 4.666 10.202 1.00 83.38 76 SER A O 1
ATOM 602 N N . VAL A 1 77 ? -12.430 2.852 9.448 1.00 81.94 77 VAL A N 1
ATOM 603 C CA . VAL A 1 77 ? -11.452 3.618 8.659 1.00 81.94 77 VAL A CA 1
ATOM 604 C C . VAL A 1 77 ? -12.144 4.219 7.439 1.00 81.94 77 VAL A C 1
ATOM 606 O O . VAL A 1 77 ? -12.647 3.491 6.585 1.00 81.94 77 VAL A O 1
ATOM 609 N N . VAL A 1 78 ? -12.142 5.548 7.332 1.00 80.31 78 VAL A N 1
ATOM 610 C CA . VAL A 1 78 ? -12.601 6.253 6.131 1.00 80.31 78 VAL A CA 1
ATOM 611 C C . VAL A 1 78 ? -11.401 6.480 5.223 1.00 80.31 78 VAL A C 1
ATOM 613 O O . VAL A 1 78 ? -10.428 7.126 5.609 1.00 80.31 78 VAL A O 1
ATOM 616 N N . LYS A 1 79 ? -11.462 5.951 3.998 1.00 79.75 79 LYS A N 1
ATOM 617 C CA . LYS A 1 79 ? -10.449 6.226 2.979 1.00 79.75 79 LYS A CA 1
ATOM 618 C C . LYS A 1 79 ? -10.524 7.715 2.625 1.00 79.75 79 LYS A C 1
ATOM 620 O O . LYS A 1 79 ? -11.524 8.168 2.076 1.00 79.75 79 LYS A O 1
ATOM 625 N N . GLY A 1 80 ? -9.488 8.480 2.973 1.00 74.06 80 GLY A N 1
ATOM 626 C CA . GLY A 1 80 ? -9.369 9.874 2.539 1.00 74.06 80 GLY A CA 1
ATOM 627 C C . GLY A 1 80 ? -9.365 9.960 1.013 1.00 74.06 80 GLY A C 1
ATOM 628 O O . GLY A 1 80 ? -8.978 8.992 0.359 1.00 74.06 80 GLY A O 1
ATOM 629 N N . ALA A 1 81 ? -9.796 11.097 0.452 1.00 58.75 81 ALA A N 1
ATOM 630 C CA . ALA A 1 81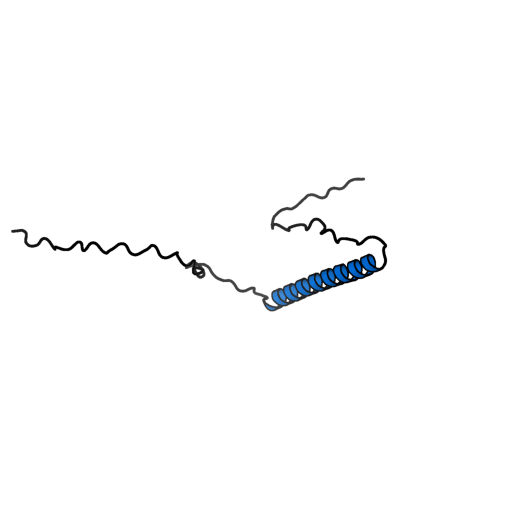 ? -9.815 11.328 -0.990 1.00 58.75 81 ALA A CA 1
ATOM 631 C C . ALA A 1 81 ? -8.414 11.093 -1.572 1.00 58.75 81 ALA A C 1
ATOM 633 O O . ALA A 1 81 ? -7.528 11.946 -1.514 1.00 58.75 81 ALA A O 1
ATOM 634 N N . GLU A 1 82 ? -8.201 9.891 -2.092 1.00 54.19 82 GLU A N 1
ATOM 635 C CA . GLU A 1 82 ? -6.989 9.527 -2.788 1.00 54.19 82 GLU A CA 1
ATOM 636 C C . GLU A 1 82 ? -6.910 10.425 -4.014 1.00 54.19 82 GLU A C 1
ATOM 638 O O . GLU A 1 82 ? -7.748 10.361 -4.914 1.00 54.19 82 GLU A O 1
ATOM 643 N N . VAL A 1 83 ? -5.926 11.327 -4.021 1.00 48.34 83 VAL A N 1
ATOM 644 C CA . VAL A 1 83 ? -5.577 12.076 -5.221 1.00 48.34 83 VAL A CA 1
ATOM 645 C C . VAL A 1 83 ? -5.155 11.026 -6.238 1.00 48.34 83 VAL A C 1
ATOM 647 O O . VAL A 1 83 ? -4.004 10.588 -6.265 1.00 48.34 83 VAL A O 1
ATOM 650 N N . GLN A 1 84 ? -6.111 10.571 -7.049 1.00 42.28 84 GLN A N 1
ATOM 651 C CA . GLN A 1 84 ? -5.831 9.865 -8.281 1.00 42.28 84 GLN A CA 1
ATOM 652 C C . GLN A 1 84 ? -4.982 10.826 -9.099 1.00 42.28 84 GLN A C 1
ATOM 654 O O . GLN A 1 84 ? -5.495 11.749 -9.733 1.00 42.28 84 GLN A O 1
ATOM 659 N N . SER A 1 85 ? -3.667 10.641 -9.059 1.00 43.56 85 SER A N 1
ATOM 660 C CA . SER A 1 85 ? -2.753 11.297 -9.973 1.00 43.56 85 SER A CA 1
ATOM 661 C C . SER A 1 85 ? -2.999 10.727 -11.368 1.00 43.56 85 SER A C 1
ATOM 663 O O . SER A 1 85 ? -2.272 9.875 -11.874 1.00 43.56 85 SER A O 1
ATOM 665 N N . LYS A 1 86 ? -4.061 11.219 -12.015 1.00 43.59 86 LYS A N 1
ATOM 666 C CA . LYS A 1 86 ? -4.113 11.280 -13.471 1.00 43.59 86 LYS A CA 1
ATOM 667 C C . LYS A 1 86 ? -2.879 12.082 -13.909 1.00 43.59 86 LYS A C 1
ATOM 669 O O . LYS A 1 86 ? -2.654 13.166 -13.361 1.00 43.59 86 LYS A O 1
ATOM 674 N N . PRO A 1 87 ? -2.061 11.588 -14.850 1.00 37.84 87 PRO A N 1
ATOM 675 C CA . PRO A 1 87 ? -0.936 12.363 -15.347 1.00 37.84 87 PRO A CA 1
ATOM 676 C C . PRO A 1 87 ? -1.504 13.555 -16.128 1.00 37.84 87 PRO A C 1
ATOM 678 O O . PRO A 1 87 ? -2.065 13.365 -17.202 1.00 37.84 87 PRO A O 1
ATOM 681 N N . GLY A 1 88 ? -1.421 14.767 -15.567 1.00 48.41 88 GLY A N 1
ATOM 682 C CA . GLY A 1 88 ? -1.734 15.998 -16.307 1.00 48.41 88 GLY A CA 1
ATOM 683 C C . GLY A 1 88 ? -2.518 17.102 -15.592 1.00 48.41 88 GLY A C 1
ATOM 684 O O . GLY A 1 88 ? -2.752 18.131 -16.212 1.00 48.41 88 GLY A O 1
ATOM 685 N N . ALA A 1 89 ? -2.913 16.966 -14.325 1.00 41.19 89 ALA A N 1
ATOM 686 C CA . ALA A 1 89 ? -3.615 18.053 -13.633 1.00 41.19 89 ALA A CA 1
ATOM 687 C C . ALA A 1 89 ? -2.660 18.863 -12.741 1.00 41.19 89 ALA A C 1
ATOM 689 O O . ALA A 1 89 ? -2.534 18.602 -11.546 1.00 41.19 89 ALA A O 1
ATOM 690 N N . VAL A 1 90 ? -1.994 19.861 -13.328 1.00 52.03 90 VAL A N 1
ATOM 691 C CA . VAL A 1 90 ? -1.420 20.976 -12.560 1.00 52.03 90 VAL A CA 1
ATOM 692 C C . VAL A 1 90 ? -2.602 21.760 -11.992 1.00 52.03 90 VAL A C 1
ATOM 694 O O . VAL A 1 90 ? -3.466 22.194 -12.754 1.00 52.03 90 VAL A O 1
ATOM 697 N N . ARG A 1 91 ? -2.682 21.924 -10.670 1.00 56.66 91 ARG A N 1
ATOM 698 C CA . ARG A 1 91 ? -3.626 22.871 -10.062 1.00 56.66 91 ARG A CA 1
ATOM 699 C C . ARG A 1 91 ? -2.849 24.024 -9.429 1.00 56.66 91 ARG A C 1
ATOM 701 O O . ARG A 1 91 ? -1.804 23.773 -8.830 1.00 56.66 91 ARG A O 1
ATOM 708 N N . PRO A 1 92 ? -3.328 25.268 -9.596 1.00 51.38 92 PRO A N 1
ATOM 709 C CA . PRO A 1 92 ? -2.641 26.456 -9.122 1.00 51.38 92 PRO A CA 1
ATOM 710 C C . PRO A 1 92 ? -2.716 26.544 -7.597 1.00 51.38 92 PRO A C 1
ATOM 712 O O . PRO A 1 92 ? -3.694 26.116 -6.982 1.00 51.38 92 PRO A O 1
ATOM 715 N N . ALA A 1 93 ? -1.663 27.107 -7.008 1.00 51.25 93 ALA A N 1
ATOM 716 C CA . ALA A 1 93 ? -1.575 27.400 -5.589 1.00 51.25 93 ALA A CA 1
ATOM 717 C C . ALA A 1 93 ? -2.731 28.314 -5.162 1.00 51.25 93 ALA A C 1
ATOM 719 O O . ALA A 1 93 ? -2.837 29.449 -5.625 1.00 51.25 93 ALA A O 1
ATOM 720 N N . THR A 1 94 ? -3.583 27.843 -4.254 1.00 48.16 94 THR A N 1
ATOM 721 C CA . THR A 1 94 ? -4.484 28.724 -3.510 1.00 48.16 94 THR A CA 1
ATOM 722 C C . THR A 1 94 ? -3.740 29.223 -2.281 1.00 48.16 94 THR A C 1
ATOM 724 O O . THR A 1 94 ? -3.738 28.587 -1.231 1.00 48.16 94 THR A O 1
ATOM 727 N N . SER A 1 95 ? -3.074 30.359 -2.463 1.00 49.16 95 SER A N 1
ATOM 728 C CA . SER A 1 95 ? -2.782 31.306 -1.393 1.00 49.16 95 SER A CA 1
ATOM 729 C C . SER A 1 95 ? -4.110 31.882 -0.893 1.00 49.16 95 SER A C 1
ATOM 731 O O . SER A 1 95 ? -4.892 32.404 -1.692 1.00 49.16 95 SER A O 1
ATOM 733 N N . SER A 1 96 ? -4.380 31.794 0.410 1.00 53.31 96 SER A N 1
ATOM 734 C CA . SER A 1 96 ? -5.263 32.765 1.053 1.00 53.31 96 SER A CA 1
ATOM 735 C C . SER A 1 96 ? -5.039 32.850 2.562 1.00 53.31 96 SER A C 1
ATOM 737 O O . SER A 1 96 ? -5.263 31.868 3.261 1.00 53.31 96 SER A O 1
ATOM 739 N N . LYS A 1 97 ? -4.632 34.070 2.945 1.00 41.16 97 LYS A N 1
ATOM 740 C CA . LYS A 1 97 ? -4.786 34.832 4.198 1.00 41.16 97 LYS A CA 1
ATOM 741 C C . LYS A 1 97 ? -4.357 34.203 5.517 1.00 41.16 97 LYS A C 1
ATOM 743 O O . LYS A 1 97 ? -5.084 33.339 6.039 1.00 41.16 97 LYS A O 1
#

Radius of gyration: 30.63 Å; chains: 1; bounding box: 39×61×102 Å

InterPro domains:
  IPR019034 Uncharacterised protein family UPF0390 [PF09495] (1-81)
  IPR019034 Uncharacterised protein family UPF0390 [PTHR16967] (1-86)

Secondary structure (DSSP, 8-state):
--------------------------S-TT------TTHHHHHHHHHHHHHHHHHHHHHHHHHHHHHHHHSSS-------------TT---------